Protein AF-A0A7S2N7Y8-F1 (afdb_monomer_lite)

Foldseek 3Di:
DDDDDDDDDDDDDDDDDDDDDDDDDDDDDDDDDDDDDDDDDPPPVDCVVPDPPPPDDPPPDDVPDDPDQVCVVQQVVLCVVLVVLVVVLVVLVVVCVPDPPNDDDSVVSVVVSVVSSCVSCVVCVVVVDD

InterPro domains:
  IPR003422 Cytochrome b-c1 complex, subunit 6 [PTHR15336] (65-130)
  IPR023184 Ubiquinol-cytochrome C reductase hinge domain [PF02320] (69-130)
  IPR036811 Ubiquinol-cytochrome C reductase hinge domain superfamily [G3DSA:1.10.287.20] (62-130)
  IPR036811 Ubiquinol-cytochrome C reductase hinge domain superfamily [SSF81531] (64-130)

Sequence (130 aa):
QASAAASRSARARPPPAPAPQRLHPIAAAQGRGAAARAAGMSFSYSPTFFQHFPKYHAPHLKPGEEHKDPLDEIKPRCLVHCHSWLGEYNECVTRIRMRTDGKGDCKGQFEELTQCQDHCIAHELFGHMK

Secondary structure (DSSP, 8-state):
-----------PPPPPPPPPPPPPPPPPPP----------------GGGS--------TT--TT-----THHHHHHHHHHHTHHHHHHHHHHHHHHHH-TT-----HHHHHHHHHHHHHHHHHHHHHH--

Radius of gyration: 29.14 Å; chains: 1; bounding box: 54×91×58 Å

Structure (mmCIF, N/CA/C/O backbone):
data_AF-A0A7S2N7Y8-F1
#
_entry.id   AF-A0A7S2N7Y8-F1
#
loop_
_atom_site.group_PDB
_atom_site.id
_atom_site.type_symbol
_atom_site.label_atom_id
_atom_site.label_alt_id
_atom_site.label_comp_id
_atom_site.label_asym_id
_atom_site.label_entity_id
_atom_site.label_seq_id
_atom_site.pdbx_PDB_ins_code
_atom_site.Cartn_x
_atom_site.Cartn_y
_atom_site.Cartn_z
_atom_site.occupancy
_atom_site.B_iso_or_equiv
_atom_site.auth_seq_id
_atom_site.auth_comp_id
_atom_site.auth_asym_id
_atom_site.auth_atom_id
_atom_site.pdbx_PDB_model_num
ATOM 1 N N . GLN A 1 1 ? -4.508 -51.784 18.635 1.00 41.12 1 GLN A N 1
ATOM 2 C CA . GLN A 1 1 ? -5.818 -51.468 18.033 1.00 41.12 1 GLN A CA 1
ATOM 3 C C . GLN A 1 1 ? -5.716 -50.049 17.499 1.00 41.12 1 GLN A C 1
ATOM 5 O O . GLN A 1 1 ? -5.490 -49.142 18.287 1.00 41.12 1 GLN A O 1
ATOM 10 N N . ALA A 1 2 ? -5.693 -49.897 16.175 1.00 42.94 2 ALA A N 1
ATOM 11 C CA . ALA A 1 2 ? -5.427 -48.638 15.485 1.00 42.94 2 ALA A CA 1
ATOM 12 C C . ALA A 1 2 ? -6.753 -47.986 15.072 1.00 42.94 2 ALA A C 1
ATOM 14 O O . ALA A 1 2 ? -7.540 -48.602 14.356 1.00 42.94 2 ALA A O 1
ATOM 15 N N . SER A 1 3 ? -7.001 -46.759 15.523 1.00 48.03 3 SER A N 1
ATOM 16 C CA . SER A 1 3 ? -8.181 -45.971 15.157 1.00 48.03 3 SER A CA 1
ATOM 17 C C . SER A 1 3 ? -7.817 -45.027 14.012 1.00 48.03 3 SER A C 1
ATOM 19 O O . SER A 1 3 ? -7.155 -44.011 14.207 1.00 48.03 3 SER A O 1
ATOM 21 N N . ALA A 1 4 ? -8.245 -45.381 12.801 1.00 47.03 4 ALA A N 1
ATOM 22 C CA . ALA A 1 4 ? -8.183 -44.522 11.627 1.00 47.03 4 ALA A CA 1
ATOM 23 C C . ALA A 1 4 ? -9.330 -43.497 11.675 1.00 47.03 4 ALA A C 1
ATOM 25 O O . ALA A 1 4 ? -10.498 -43.857 11.531 1.00 47.03 4 ALA A O 1
ATOM 26 N N . ALA A 1 5 ? -9.006 -42.218 11.871 1.00 48.94 5 ALA A N 1
ATOM 27 C CA . ALA A 1 5 ? -9.954 -41.120 11.714 1.00 48.94 5 ALA A CA 1
ATOM 28 C C . ALA A 1 5 ? -9.873 -40.584 10.276 1.00 48.94 5 ALA A C 1
ATOM 30 O O . ALA A 1 5 ? -8.896 -39.955 9.875 1.00 48.94 5 ALA A O 1
ATOM 31 N N . ALA A 1 6 ? -10.904 -40.876 9.484 1.00 48.66 6 ALA A N 1
ATOM 32 C CA . ALA A 1 6 ? -11.062 -40.396 8.119 1.00 48.66 6 ALA A CA 1
ATOM 33 C C . ALA A 1 6 ? -11.523 -38.926 8.107 1.00 48.66 6 ALA A C 1
ATOM 35 O O . ALA A 1 6 ? -12.688 -38.625 8.374 1.00 48.66 6 ALA A O 1
ATOM 36 N N . SER A 1 7 ? -10.619 -38.008 7.760 1.00 49.25 7 SER A N 1
ATOM 37 C CA . SER A 1 7 ? -10.935 -36.595 7.518 1.00 49.25 7 SER A CA 1
ATOM 38 C C . SER A 1 7 ? -11.721 -36.432 6.214 1.00 49.25 7 SER A C 1
ATOM 40 O O . SER A 1 7 ? -11.172 -36.536 5.117 1.00 49.25 7 SER A O 1
ATOM 42 N N . ARG A 1 8 ? -13.028 -36.165 6.321 1.00 55.00 8 ARG A N 1
ATOM 43 C CA . ARG A 1 8 ? -13.876 -35.783 5.183 1.00 55.00 8 ARG A CA 1
ATOM 44 C C . ARG A 1 8 ? -13.592 -34.331 4.801 1.00 55.00 8 ARG A C 1
ATOM 46 O O . ARG A 1 8 ? -13.923 -33.405 5.532 1.00 55.00 8 ARG A O 1
ATOM 53 N N . SER A 1 9 ? -12.976 -34.157 3.637 1.00 44.81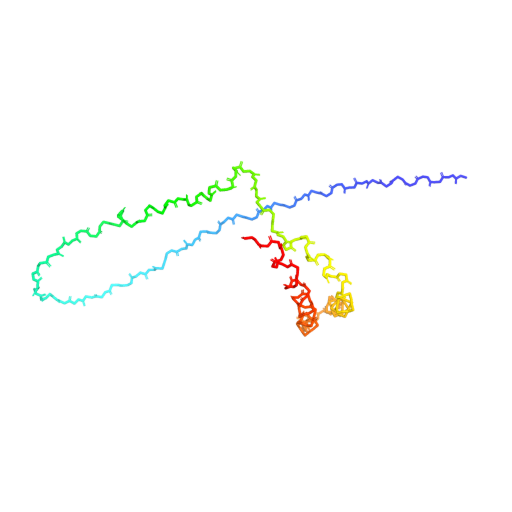 9 SER A N 1
ATOM 54 C CA . SER A 1 9 ? -12.711 -32.867 3.004 1.00 44.81 9 SER A CA 1
ATOM 55 C C . SER A 1 9 ? -14.024 -32.257 2.488 1.00 44.81 9 SER A C 1
ATOM 57 O O . SER A 1 9 ? -14.565 -32.684 1.467 1.00 44.81 9 SER A O 1
ATOM 59 N N . ALA A 1 10 ? -14.573 -31.285 3.217 1.00 49.59 10 ALA A N 1
ATOM 60 C CA . ALA A 1 10 ? -15.707 -30.486 2.766 1.00 49.59 10 ALA A CA 1
ATOM 61 C C . ALA A 1 10 ? -15.201 -29.393 1.809 1.00 49.59 10 ALA A C 1
ATOM 63 O O . ALA A 1 10 ? -14.585 -28.417 2.232 1.00 49.59 10 ALA A O 1
ATOM 64 N N . ARG A 1 11 ? -15.444 -29.557 0.502 1.00 51.12 11 ARG A N 1
ATOM 65 C CA . ARG A 1 11 ? -15.212 -28.503 -0.497 1.00 51.12 11 ARG A CA 1
ATOM 66 C C . ARG A 1 11 ? -16.234 -27.383 -0.292 1.00 51.12 11 ARG A C 1
ATOM 68 O O . ARG A 1 11 ? -17.411 -27.555 -0.602 1.00 51.12 11 ARG A O 1
ATOM 75 N N . ALA A 1 12 ? -15.780 -26.243 0.219 1.00 47.97 12 ALA A N 1
ATOM 76 C CA . ALA A 1 12 ? -16.561 -25.013 0.249 1.00 47.97 12 ALA A CA 1
ATOM 77 C C . ALA A 1 12 ? -16.811 -24.512 -1.189 1.00 47.97 12 ALA A C 1
ATOM 79 O O . ALA A 1 12 ? -15.895 -24.470 -2.010 1.00 47.97 12 ALA A O 1
ATOM 80 N N . ARG A 1 13 ? -18.065 -24.162 -1.503 1.00 53.25 13 ARG A N 1
ATOM 81 C CA . ARG A 1 13 ? -18.447 -23.493 -2.759 1.00 53.25 13 ARG A CA 1
ATOM 82 C C . ARG A 1 13 ? -18.029 -22.012 -2.719 1.00 53.25 13 ARG A C 1
ATOM 84 O O . ARG A 1 13 ? -18.142 -21.408 -1.653 1.00 53.25 13 ARG A O 1
ATOM 91 N N . PRO A 1 14 ? -17.613 -21.408 -3.846 1.00 56.59 14 PRO A N 1
ATOM 92 C CA . PRO A 1 14 ? -17.351 -19.971 -3.913 1.00 56.59 14 PRO A CA 1
ATOM 93 C C . PRO A 1 14 ? -18.657 -19.143 -3.887 1.00 56.59 14 PRO A C 1
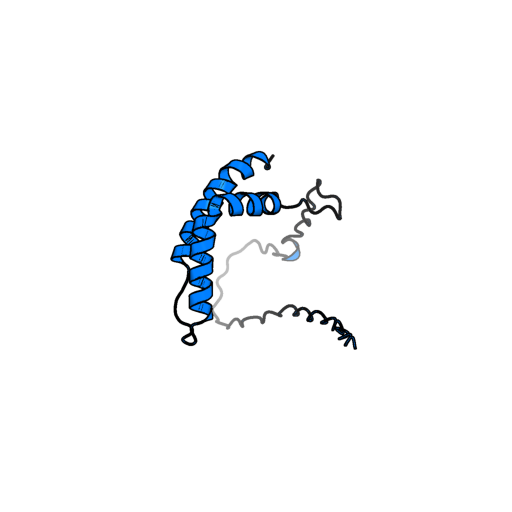ATOM 95 O O . PRO A 1 14 ? -19.687 -19.623 -4.374 1.00 56.59 14 PRO A O 1
ATOM 98 N N . PRO A 1 15 ? -18.634 -17.912 -3.334 1.00 59.22 15 PRO A N 1
ATOM 99 C CA . PRO A 1 15 ? -19.791 -17.016 -3.300 1.00 59.22 15 PRO A CA 1
ATOM 100 C C . PRO A 1 15 ? -20.077 -16.360 -4.671 1.00 59.22 15 PRO A C 1
ATOM 102 O O . PRO A 1 15 ? -19.155 -16.193 -5.472 1.00 59.22 15 PRO A O 1
ATOM 105 N N . PRO A 1 16 ? -21.338 -15.970 -4.954 1.00 54.25 16 PRO A N 1
ATOM 106 C CA . PRO A 1 16 ? -21.712 -15.298 -6.198 1.00 54.25 16 PRO A CA 1
ATOM 107 C C . PRO A 1 16 ? -21.313 -13.810 -6.217 1.00 54.25 16 PRO A C 1
ATOM 109 O O . PRO A 1 16 ? -21.327 -13.132 -5.190 1.00 54.25 16 PRO A O 1
ATOM 112 N N . ALA A 1 17 ? -20.988 -13.306 -7.410 1.00 55.59 17 ALA A N 1
ATOM 113 C CA . ALA A 1 17 ? -20.599 -11.917 -7.664 1.00 55.59 17 ALA A CA 1
ATOM 114 C C . ALA A 1 17 ? -21.792 -10.931 -7.587 1.00 55.59 17 ALA A C 1
ATOM 116 O O . ALA A 1 17 ? -22.899 -11.292 -7.998 1.00 55.59 17 ALA A O 1
ATOM 117 N N . PRO A 1 18 ? -21.591 -9.680 -7.119 1.00 53.25 18 PRO A N 1
ATOM 118 C CA . PRO A 1 18 ? -22.635 -8.654 -7.114 1.00 53.25 18 PRO A CA 1
ATOM 119 C C . PRO A 1 18 ? -22.799 -7.935 -8.469 1.00 53.25 18 PRO A C 1
ATOM 121 O O . PRO A 1 18 ? -21.835 -7.662 -9.182 1.00 53.25 18 PRO A O 1
ATOM 124 N N . ALA A 1 19 ? -24.057 -7.623 -8.795 1.00 55.44 19 ALA A N 1
ATOM 125 C CA . ALA A 1 19 ? -24.532 -6.989 -10.028 1.00 55.44 19 ALA A CA 1
ATOM 126 C C . ALA A 1 19 ? -24.263 -5.462 -10.101 1.00 55.44 19 ALA A C 1
ATOM 128 O O . ALA A 1 19 ? -24.116 -4.818 -9.059 1.00 55.44 19 ALA A O 1
ATOM 129 N N . PRO A 1 20 ? -24.253 -4.848 -11.305 1.00 46.16 20 PRO A N 1
ATOM 130 C CA . PRO A 1 20 ? -23.999 -3.415 -11.472 1.00 46.16 20 PRO A CA 1
ATOM 131 C C . PRO A 1 20 ? -25.216 -2.540 -11.115 1.00 46.16 20 PRO A C 1
ATOM 133 O O . PRO A 1 20 ? -26.350 -2.824 -11.504 1.00 46.16 20 PRO A O 1
ATOM 136 N N . GLN A 1 21 ? -24.964 -1.444 -10.394 1.00 45.75 21 GLN A N 1
ATOM 137 C CA . GLN A 1 21 ? -25.975 -0.484 -9.940 1.00 45.75 21 GLN A CA 1
ATOM 138 C C . GLN A 1 21 ? -26.384 0.490 -11.060 1.00 45.75 21 GLN A C 1
ATOM 140 O O . GLN A 1 21 ? -25.540 1.099 -11.717 1.00 45.75 21 GLN A O 1
ATOM 145 N N . ARG A 1 22 ? -27.699 0.658 -11.258 1.00 48.56 22 ARG A N 1
ATOM 146 C CA . ARG A 1 22 ? -28.306 1.699 -12.105 1.00 48.56 22 ARG A CA 1
ATOM 147 C C . ARG A 1 22 ? -28.290 3.046 -11.370 1.00 48.56 22 ARG A C 1
ATOM 149 O O . ARG A 1 22 ? -28.829 3.134 -10.272 1.00 48.56 22 ARG A O 1
ATOM 156 N N . LEU A 1 23 ? -27.753 4.098 -11.993 1.00 47.97 23 LEU A N 1
ATOM 157 C CA . LEU A 1 23 ? -27.909 5.478 -11.515 1.00 47.97 23 LEU A CA 1
ATOM 158 C C . LEU A 1 23 ? -29.263 6.068 -11.951 1.00 47.97 23 LEU A C 1
ATOM 160 O O . LEU A 1 23 ? -29.678 5.921 -13.101 1.00 47.97 23 LEU A O 1
ATOM 164 N N . HIS A 1 24 ? -29.925 6.759 -11.022 1.00 47.56 24 HIS A N 1
ATOM 165 C CA . HIS A 1 24 ? -31.157 7.525 -11.233 1.00 47.56 24 HIS A CA 1
ATOM 166 C C . HIS A 1 24 ? -30.864 8.929 -11.803 1.00 47.56 24 HIS A C 1
ATOM 168 O O . HIS A 1 24 ? -29.856 9.527 -11.424 1.00 47.56 24 HIS A O 1
ATOM 174 N N . PRO A 1 25 ? -31.740 9.506 -12.650 1.00 46.84 25 PRO A N 1
ATOM 175 C CA . PRO A 1 25 ? -31.605 10.889 -13.105 1.00 46.84 25 PRO A CA 1
ATOM 176 C C . PRO A 1 25 ? -32.177 11.891 -12.087 1.00 46.84 25 PRO A C 1
ATOM 178 O O . PRO A 1 25 ? -33.242 11.676 -11.507 1.00 46.84 25 PRO A O 1
ATOM 181 N N . ILE A 1 26 ? -31.467 13.007 -11.900 1.00 52.94 26 ILE A N 1
ATOM 182 C CA . ILE A 1 26 ? -31.870 14.143 -11.060 1.00 52.94 26 ILE A CA 1
ATOM 183 C C . ILE A 1 26 ? -32.738 15.095 -11.899 1.00 52.94 26 ILE A C 1
ATOM 185 O O . ILE A 1 26 ? -32.383 15.451 -13.022 1.00 52.94 26 ILE A O 1
ATOM 189 N N . ALA A 1 27 ? -33.888 15.478 -11.346 1.00 43.50 27 ALA A N 1
ATOM 190 C CA . ALA A 1 27 ? -34.884 16.362 -11.943 1.00 43.50 27 ALA A CA 1
ATOM 191 C C . ALA A 1 27 ? -34.374 17.807 -12.119 1.00 43.50 27 ALA A C 1
ATOM 193 O O . ALA A 1 27 ? -33.804 18.382 -11.193 1.00 43.50 27 ALA A O 1
ATOM 194 N N . ALA A 1 28 ? -34.645 18.419 -13.278 1.00 42.72 28 ALA A N 1
ATOM 195 C CA . ALA A 1 28 ? -34.408 19.840 -13.533 1.00 42.72 28 ALA A CA 1
ATOM 196 C C . ALA A 1 28 ? -35.729 20.625 -13.461 1.00 42.72 28 ALA A C 1
ATOM 198 O O . ALA A 1 28 ? -36.683 20.336 -14.185 1.00 42.72 28 ALA A O 1
ATOM 199 N N . ALA A 1 29 ? -35.774 21.610 -12.562 1.00 43.41 29 ALA A N 1
ATOM 200 C CA . ALA A 1 29 ? -36.889 22.528 -12.361 1.00 43.41 29 ALA A CA 1
ATOM 201 C C . ALA A 1 29 ? -36.931 23.638 -13.431 1.00 43.41 29 ALA A C 1
ATOM 203 O O . ALA A 1 29 ? -35.904 24.081 -13.941 1.00 43.41 29 ALA A O 1
ATOM 204 N N . GLN A 1 30 ? -38.146 24.087 -13.751 1.00 45.56 30 GLN A N 1
ATOM 205 C CA . GLN A 1 30 ? -38.467 25.129 -14.730 1.00 45.56 30 GLN A CA 1
ATOM 206 C C . GLN A 1 30 ? -38.370 26.543 -14.128 1.00 45.56 30 GLN A C 1
ATOM 208 O O . GLN A 1 30 ? -38.760 26.755 -12.983 1.00 45.56 30 GLN A O 1
ATOM 213 N N . GLY A 1 31 ? -37.977 27.531 -14.940 1.00 36.25 31 GLY A N 1
ATOM 214 C CA . GLY A 1 31 ? -38.092 28.961 -14.627 1.00 36.25 31 GLY A CA 1
ATOM 215 C C . GLY A 1 31 ? -38.120 29.824 -15.897 1.00 36.25 31 GLY A C 1
ATOM 216 O O . GLY A 1 31 ? -37.262 29.685 -16.758 1.00 36.25 31 GLY A O 1
ATOM 217 N N . ARG A 1 32 ? -39.152 30.669 -16.026 1.00 47.84 32 ARG A N 1
ATOM 218 C CA . ARG A 1 32 ? -39.545 31.489 -17.195 1.00 47.84 32 ARG A CA 1
ATOM 219 C C . ARG A 1 32 ? -38.751 32.807 -17.311 1.00 47.84 32 ARG A C 1
ATOM 221 O O . ARG A 1 32 ? -38.419 33.391 -16.288 1.00 47.84 32 ARG A O 1
ATOM 228 N N . GLY A 1 33 ? -38.600 33.359 -18.524 1.00 36.56 33 GLY A N 1
ATOM 229 C CA . GLY A 1 33 ? -38.174 34.756 -18.748 1.00 36.56 33 GLY A CA 1
ATOM 230 C C . GLY A 1 33 ? -38.069 35.146 -20.233 1.00 36.56 33 GLY A C 1
ATOM 231 O O . GLY A 1 33 ? -37.691 34.321 -21.048 1.00 36.56 33 GLY A O 1
ATOM 232 N N . ALA A 1 34 ? -38.470 36.372 -20.579 1.00 41.97 34 ALA A N 1
ATOM 233 C CA . ALA A 1 34 ? -38.909 36.840 -21.901 1.00 41.97 34 ALA A CA 1
ATOM 234 C C . ALA A 1 34 ? -37.818 37.114 -22.969 1.00 41.97 34 ALA A C 1
ATOM 236 O O . ALA A 1 34 ? -36.639 37.277 -22.676 1.00 41.97 34 ALA A O 1
ATOM 237 N N . ALA A 1 35 ? -38.272 37.194 -24.226 1.00 50.34 35 ALA A N 1
ATOM 238 C CA . ALA A 1 35 ? -37.497 37.325 -25.459 1.00 50.34 35 ALA A CA 1
ATOM 239 C C . ALA A 1 35 ? -36.890 38.721 -25.721 1.00 50.34 35 ALA A C 1
ATOM 241 O O . ALA A 1 35 ? -37.569 39.735 -25.577 1.00 50.34 35 ALA A O 1
ATOM 242 N N . ALA A 1 36 ? -35.672 38.746 -26.275 1.00 45.84 36 ALA A N 1
ATOM 243 C CA . ALA A 1 36 ? -35.160 39.834 -27.110 1.00 45.84 36 ALA A CA 1
ATOM 244 C C . ALA A 1 36 ? -34.280 39.255 -28.235 1.00 45.84 36 ALA A C 1
ATOM 246 O O . ALA A 1 36 ? -33.456 38.372 -28.017 1.00 45.84 36 ALA A O 1
ATOM 247 N N . ARG A 1 37 ? -34.534 39.719 -29.462 1.00 52.81 37 ARG A N 1
ATOM 248 C CA . ARG A 1 37 ? -33.974 39.235 -30.733 1.00 52.81 37 ARG A CA 1
ATOM 249 C C . ARG A 1 37 ? -32.464 39.489 -30.849 1.00 52.81 37 ARG A C 1
ATOM 251 O O . ARG A 1 37 ? -32.037 40.628 -30.701 1.00 52.81 37 ARG A O 1
ATOM 258 N N . ALA A 1 38 ? -31.710 38.483 -31.289 1.00 49.53 38 ALA A N 1
ATOM 259 C CA . ALA A 1 38 ? -30.447 38.657 -32.007 1.00 49.53 38 ALA A CA 1
ATOM 260 C C . ALA A 1 38 ? -30.331 37.567 -33.082 1.00 49.53 38 ALA A C 1
ATOM 262 O O . ALA A 1 38 ? -30.650 36.403 -32.852 1.00 49.53 38 ALA A O 1
ATOM 263 N N . ALA A 1 39 ? -29.983 37.997 -34.288 1.00 53.06 39 ALA A N 1
ATOM 264 C CA . ALA A 1 39 ? -29.924 37.193 -35.495 1.00 53.06 39 ALA A CA 1
ATOM 265 C C . ALA A 1 39 ? -28.725 36.228 -35.511 1.00 53.06 39 ALA A C 1
ATOM 267 O O . ALA A 1 39 ? -27.675 36.539 -34.961 1.00 53.06 39 ALA A O 1
ATOM 268 N N . GLY A 1 40 ? -28.867 35.137 -36.272 1.00 53.78 40 GLY A N 1
ATOM 269 C CA . GLY A 1 40 ? -27.741 34.439 -36.899 1.00 53.78 40 GLY A CA 1
ATOM 270 C C . GLY A 1 40 ? -27.160 33.261 -36.118 1.00 53.78 40 GLY A C 1
ATOM 271 O O . GLY A 1 40 ? -26.738 33.401 -34.980 1.00 53.78 40 GLY A O 1
ATOM 272 N N . MET A 1 41 ? -27.056 32.127 -36.818 1.00 52.41 41 MET A N 1
ATOM 273 C CA . MET A 1 41 ? -26.382 30.877 -36.436 1.00 52.41 41 MET A CA 1
ATOM 274 C C . MET A 1 41 ? -27.152 29.950 -35.481 1.00 52.41 41 MET A C 1
ATOM 276 O O . MET A 1 41 ? -26.675 29.590 -34.408 1.00 52.41 41 MET A O 1
ATOM 280 N N . SER A 1 42 ? -28.299 29.426 -35.930 1.00 58.88 42 SER A N 1
ATOM 281 C CA . SER A 1 42 ? -28.770 28.119 -35.453 1.00 58.88 42 SER A CA 1
ATOM 282 C C . SER A 1 42 ? -27.865 27.025 -36.035 1.00 58.88 42 SER A C 1
ATOM 284 O O . SER A 1 42 ? -28.221 26.358 -37.006 1.00 58.88 42 SER A O 1
ATOM 286 N N . PHE A 1 43 ? -26.659 26.863 -35.492 1.00 59.72 43 PHE A N 1
ATOM 287 C CA . PHE A 1 43 ? -25.901 25.647 -35.754 1.00 59.72 43 PHE A CA 1
ATOM 288 C C . PHE A 1 43 ? -26.594 24.539 -34.965 1.00 59.72 43 PHE A C 1
ATOM 290 O O . PHE A 1 43 ? -26.574 24.547 -33.735 1.00 59.72 43 PHE A O 1
ATOM 297 N N . SER A 1 44 ? -27.295 23.643 -35.662 1.00 62.91 44 SER A N 1
ATOM 298 C CA . SER A 1 44 ? -27.902 22.455 -35.070 1.00 62.91 44 SER A CA 1
ATOM 299 C C . SER A 1 44 ? -26.814 21.667 -34.347 1.00 62.91 44 SER A C 1
ATOM 301 O O . SER A 1 44 ? -26.051 20.931 -34.968 1.00 62.91 44 SER A O 1
ATOM 303 N N . TYR A 1 45 ? -26.713 21.840 -33.032 1.00 63.84 45 TYR A N 1
ATOM 304 C CA . TYR A 1 45 ? -25.863 21.019 -32.187 1.00 63.84 45 TYR A CA 1
ATOM 305 C C . TYR A 1 45 ? -26.489 19.623 -32.141 1.00 63.84 45 TYR A C 1
ATOM 307 O O . TYR A 1 45 ? -27.313 19.312 -31.285 1.00 63.84 45 TYR A O 1
ATOM 315 N N . SER A 1 46 ? -26.170 18.805 -33.142 1.00 64.31 46 SER A N 1
ATOM 316 C CA . SER A 1 46 ? -26.505 17.389 -33.136 1.00 64.31 46 SER A CA 1
ATOM 317 C C . SER A 1 46 ? -25.559 16.704 -32.146 1.00 64.31 46 SER A C 1
ATOM 319 O O . SER A 1 46 ? -24.348 16.686 -32.389 1.00 64.31 46 SER A O 1
ATOM 321 N N . PRO A 1 47 ? -26.053 16.116 -31.042 1.00 61.28 47 PRO A N 1
ATOM 322 C CA . PRO A 1 47 ? -25.201 15.473 -30.042 1.00 61.28 47 PRO A CA 1
ATOM 323 C C . PRO A 1 47 ? -24.552 14.191 -30.582 1.00 61.28 47 PRO A C 1
ATOM 325 O O . PRO A 1 47 ? -23.649 13.651 -29.964 1.00 61.28 47 PRO A O 1
ATOM 328 N N . THR A 1 48 ? -24.956 13.719 -31.763 1.00 57.94 48 THR A N 1
ATOM 329 C CA . THR A 1 48 ? -24.310 12.606 -32.475 1.00 57.94 48 THR A CA 1
ATOM 330 C C . THR A 1 48 ? -23.000 12.988 -33.162 1.00 57.94 48 THR A C 1
ATOM 332 O O . THR A 1 48 ? -22.253 12.103 -33.564 1.00 57.94 48 THR A O 1
ATOM 335 N N . PHE A 1 49 ? -22.686 14.284 -33.276 1.00 56.03 49 PHE A N 1
ATOM 336 C CA . PHE A 1 49 ? -21.334 14.729 -33.625 1.00 56.03 49 PHE A CA 1
ATOM 337 C C . PHE A 1 49 ? -20.377 14.625 -32.425 1.00 56.03 49 PHE A C 1
ATOM 339 O O . PHE A 1 49 ? -19.157 14.617 -32.590 1.00 56.03 49 PHE A O 1
ATOM 346 N N . PHE A 1 50 ? -20.916 14.497 -31.206 1.00 56.22 50 PHE A N 1
ATOM 347 C CA . PHE A 1 50 ? -20.118 14.243 -30.020 1.00 56.22 50 PHE A CA 1
ATOM 348 C C . PHE A 1 50 ? -19.789 12.757 -29.956 1.00 56.22 50 PHE A C 1
ATOM 350 O O . PHE A 1 50 ? -20.574 11.922 -29.523 1.00 56.22 50 PHE A O 1
ATOM 357 N N . GLN A 1 51 ? -18.546 12.486 -30.343 1.00 66.12 51 GLN A N 1
ATOM 358 C CA . GLN A 1 51 ? -17.727 11.466 -29.711 1.00 66.12 51 GLN A CA 1
ATOM 359 C C . GLN A 1 51 ? -18.120 10.024 -30.040 1.00 66.12 51 GLN A C 1
ATOM 361 O O . GLN A 1 51 ? -18.369 9.207 -29.154 1.00 66.12 51 GLN A O 1
ATOM 366 N N . HIS A 1 52 ? -17.996 9.637 -31.310 1.00 62.84 52 HIS A N 1
ATOM 367 C CA . HIS A 1 52 ? -17.514 8.279 -31.540 1.00 62.84 52 HIS A CA 1
ATOM 368 C C . HIS A 1 52 ? -16.047 8.251 -31.091 1.00 62.84 52 HIS A C 1
ATOM 370 O O . HIS A 1 52 ? -15.149 8.440 -31.904 1.00 62.84 52 HIS A O 1
ATOM 376 N N . PHE A 1 53 ? -15.791 8.092 -29.786 1.00 62.38 53 PHE A N 1
ATOM 377 C CA . PHE A 1 53 ? -14.445 7.795 -29.307 1.00 62.38 53 PHE A CA 1
ATOM 378 C C . PHE A 1 53 ? -14.066 6.460 -29.943 1.00 62.38 53 PHE A C 1
ATOM 380 O O . PHE A 1 53 ? -14.729 5.453 -29.662 1.00 62.38 53 PHE A O 1
ATOM 387 N N . PRO A 1 54 ? -13.074 6.414 -30.849 1.00 70.12 54 PRO A N 1
ATOM 388 C CA . PRO A 1 54 ? -12.554 5.142 -31.301 1.00 70.12 54 PRO A CA 1
ATOM 389 C C . PRO A 1 54 ? -12.145 4.396 -30.039 1.00 70.12 54 PRO A C 1
ATOM 391 O O . PRO A 1 54 ? -11.425 4.939 -29.199 1.00 70.12 54 PRO A O 1
ATOM 394 N N . LYS A 1 55 ? -12.672 3.187 -29.859 1.00 64.50 55 LYS A N 1
ATOM 395 C CA . LYS A 1 55 ? -12.270 2.329 -28.753 1.00 64.50 55 LYS A CA 1
ATOM 396 C C . LYS A 1 55 ? -10.763 2.140 -28.923 1.00 64.50 55 LYS A C 1
ATOM 398 O O . LYS A 1 55 ? -10.343 1.545 -29.911 1.00 64.50 55 LYS A O 1
ATOM 403 N N . TYR A 1 56 ? -9.963 2.778 -28.067 1.00 64.00 56 TYR A N 1
ATOM 404 C CA . TYR A 1 56 ? -8.511 2.757 -28.189 1.00 64.00 56 TYR A CA 1
ATOM 405 C C . TYR A 1 56 ? -8.057 1.312 -28.000 1.00 64.00 56 TYR A C 1
ATOM 407 O O . TYR A 1 56 ? -8.035 0.786 -26.890 1.00 64.00 56 TYR A O 1
ATOM 415 N N . HIS A 1 57 ? -7.766 0.649 -29.112 1.00 59.09 57 HIS A N 1
ATOM 416 C CA . HIS A 1 57 ? -7.104 -0.638 -29.125 1.00 59.09 57 HIS A CA 1
ATOM 417 C C . HIS A 1 57 ? -5.617 -0.333 -29.214 1.00 59.09 57 HIS A C 1
ATOM 419 O O . HIS A 1 57 ? -5.127 0.016 -30.286 1.00 59.09 57 HIS A O 1
ATOM 425 N N . ALA A 1 58 ? -4.921 -0.392 -28.075 1.00 63.03 58 ALA A N 1
ATOM 426 C CA . ALA A 1 58 ? -3.469 -0.286 -28.039 1.00 63.03 58 ALA A CA 1
ATOM 427 C C . ALA A 1 58 ? -2.894 -1.307 -29.045 1.00 63.03 58 ALA A C 1
ATOM 429 O O . ALA A 1 58 ? -3.088 -2.507 -28.834 1.00 63.03 58 ALA A O 1
ATOM 430 N N . PRO A 1 59 ? -2.211 -0.885 -30.129 1.00 62.00 59 PRO A N 1
ATOM 431 C CA . PRO A 1 59 ? -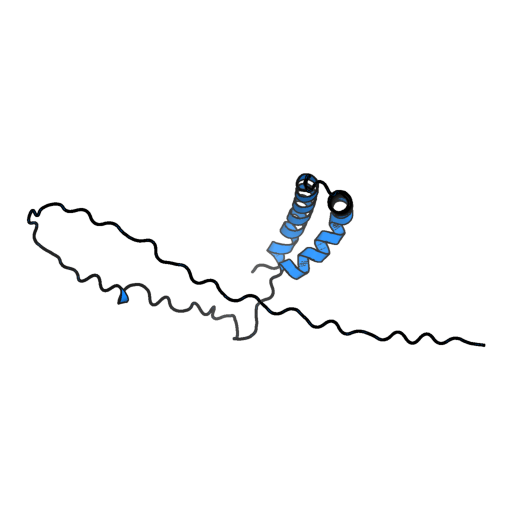1.791 -1.781 -31.218 1.00 62.00 59 PRO A CA 1
ATOM 432 C C . PRO A 1 59 ? -0.824 -2.901 -30.801 1.00 62.00 59 PRO A C 1
ATOM 434 O O . PRO A 1 59 ? -0.495 -3.767 -31.609 1.00 62.00 59 PRO A O 1
ATOM 437 N N . HIS A 1 60 ? -0.359 -2.884 -29.551 1.00 57.88 60 HIS A N 1
ATOM 438 C CA . HIS A 1 60 ? 0.612 -3.823 -28.999 1.00 57.88 60 HIS A CA 1
ATOM 439 C C . HIS A 1 60 ? 0.001 -4.909 -28.104 1.00 57.88 60 HIS A C 1
ATOM 441 O O . HIS A 1 60 ? 0.702 -5.862 -27.777 1.00 57.88 60 HIS A O 1
ATOM 447 N N . LEU A 1 61 ? -1.282 -4.816 -27.735 1.00 57.78 61 LEU A N 1
ATOM 448 C CA . LEU A 1 61 ? -1.958 -5.889 -27.005 1.00 57.78 61 LEU A CA 1
ATOM 449 C C . LEU A 1 61 ? -2.675 -6.797 -28.002 1.00 57.78 61 LEU A C 1
ATOM 451 O O . LEU A 1 61 ? -3.725 -6.449 -28.549 1.00 57.78 61 LEU A O 1
ATOM 455 N N . LYS A 1 62 ? -2.120 -7.990 -28.229 1.00 65.00 62 LYS A N 1
ATOM 456 C CA . LYS A 1 62 ? -2.882 -9.069 -28.862 1.00 65.00 62 LYS A CA 1
ATOM 457 C C . LYS A 1 62 ? -4.124 -9.333 -27.999 1.00 65.00 62 LYS A C 1
ATOM 459 O O . LYS A 1 62 ? -4.008 -9.337 -26.772 1.00 65.00 62 LYS A O 1
ATOM 464 N N . PRO A 1 63 ? -5.308 -9.552 -28.592 1.00 51.72 63 PRO A N 1
ATOM 465 C CA . PRO A 1 63 ? -6.519 -9.827 -27.827 1.00 51.72 63 PRO A CA 1
ATOM 466 C C . PRO A 1 63 ? -6.330 -11.120 -27.017 1.00 51.72 63 PRO A C 1
ATOM 468 O O . PRO A 1 63 ? -6.366 -12.212 -27.577 1.00 51.72 63 PRO A O 1
ATOM 471 N N . GLY A 1 64 ? -6.076 -10.981 -25.711 1.00 57.03 64 GLY A N 1
ATOM 472 C CA . GLY A 1 64 ? -5.818 -12.087 -24.778 1.00 57.03 64 GLY A CA 1
ATOM 473 C C . GLY A 1 64 ? -4.461 -12.051 -24.061 1.00 57.03 64 GLY A C 1
ATOM 474 O O . GLY A 1 64 ? -4.257 -12.844 -23.149 1.00 57.03 64 GLY A O 1
ATOM 475 N N . GLU A 1 65 ? -3.554 -11.143 -24.429 1.00 59.44 65 GLU A N 1
ATOM 476 C CA . GLU A 1 65 ? -2.265 -10.952 -23.752 1.00 59.44 65 GLU A CA 1
ATOM 477 C C . GLU A 1 65 ? -2.337 -9.663 -22.918 1.00 59.44 65 GLU A C 1
ATOM 479 O O . GLU A 1 65 ? -1.931 -8.591 -23.363 1.00 59.44 65 GLU A O 1
ATOM 484 N N . GLU A 1 66 ? -2.941 -9.741 -21.726 1.00 64.56 66 GLU A N 1
ATOM 485 C CA . GLU A 1 66 ? -2.815 -8.676 -20.723 1.00 64.56 66 GLU A CA 1
ATOM 486 C C . GLU A 1 66 ? -1.336 -8.562 -20.346 1.00 64.56 66 GLU A C 1
ATOM 488 O O . GLU A 1 66 ? -0.738 -9.506 -19.821 1.00 64.56 66 GLU A O 1
ATOM 493 N N . HIS A 1 67 ? -0.730 -7.414 -20.649 1.00 67.38 67 HIS A N 1
ATOM 494 C CA . HIS A 1 67 ? 0.606 -7.101 -20.167 1.00 67.38 67 HIS A CA 1
ATOM 495 C C . HIS A 1 67 ? 0.541 -7.046 -18.639 1.00 67.38 67 HIS A C 1
ATOM 497 O O . HIS A 1 67 ? -0.123 -6.173 -18.085 1.00 67.38 67 HIS A O 1
ATOM 503 N N . LYS A 1 68 ? 1.156 -8.023 -17.968 1.00 73.75 68 LYS A N 1
ATOM 504 C CA . LYS A 1 68 ? 1.166 -8.092 -16.505 1.00 73.75 68 LYS A CA 1
ATOM 505 C C . LYS A 1 68 ? 1.872 -6.866 -15.945 1.00 73.75 68 LYS A C 1
ATOM 507 O O . LYS A 1 68 ? 2.962 -6.530 -16.406 1.00 73.75 68 LYS A O 1
ATOM 512 N N . ASP A 1 69 ? 1.274 -6.245 -14.934 1.00 81.50 69 ASP A N 1
ATOM 513 C CA . ASP A 1 69 ? 1.903 -5.128 -14.246 1.00 81.50 69 ASP A CA 1
ATOM 514 C C . ASP A 1 69 ? 3.210 -5.600 -13.585 1.00 81.50 69 ASP A C 1
ATOM 516 O O . ASP A 1 69 ? 3.183 -6.506 -12.743 1.00 81.50 69 ASP A O 1
ATOM 520 N N . PRO A 1 70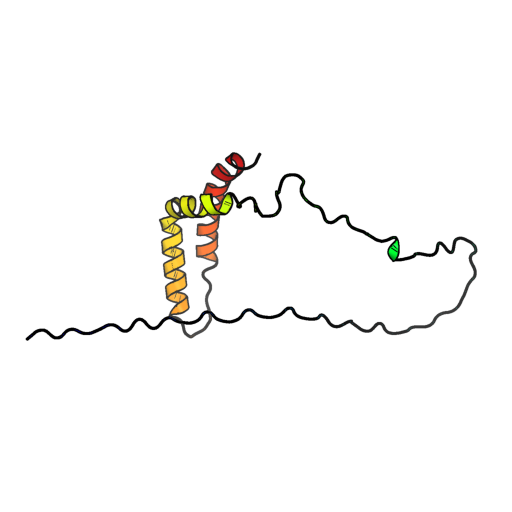 ? 4.365 -4.979 -13.892 1.00 83.94 70 PRO A N 1
ATOM 521 C CA . PRO A 1 70 ? 5.642 -5.356 -13.280 1.00 83.94 70 PRO A CA 1
ATOM 522 C C . PRO A 1 70 ? 5.631 -5.155 -11.757 1.00 83.94 70 PRO A C 1
ATOM 524 O O . PRO A 1 70 ? 6.400 -5.783 -11.030 1.00 83.94 70 PRO A O 1
ATOM 527 N N . LEU A 1 71 ? 4.712 -4.326 -11.250 1.00 85.88 71 LEU A N 1
ATOM 528 C CA . LEU A 1 71 ? 4.490 -4.127 -9.822 1.00 85.88 71 LEU A CA 1
ATOM 529 C C . LEU A 1 71 ? 4.182 -5.427 -9.076 1.00 85.88 71 LEU A C 1
ATOM 531 O O . LEU A 1 71 ? 4.611 -5.573 -7.934 1.00 85.88 71 LEU A O 1
ATOM 535 N N . ASP A 1 72 ? 3.469 -6.371 -9.685 1.00 86.06 72 ASP A N 1
ATOM 536 C CA . ASP A 1 72 ? 3.072 -7.598 -8.989 1.00 86.06 72 ASP A CA 1
ATOM 537 C C . ASP A 1 72 ? 4.249 -8.558 -8.768 1.00 86.06 72 ASP A C 1
ATOM 539 O O . ASP A 1 72 ? 4.243 -9.339 -7.816 1.00 86.06 72 ASP A O 1
ATOM 543 N N . GLU A 1 73 ? 5.304 -8.445 -9.578 1.00 87.12 73 GLU A N 1
ATOM 544 C CA . GLU A 1 73 ? 6.547 -9.203 -9.408 1.00 87.12 73 GLU A CA 1
ATOM 545 C C . GLU A 1 73 ? 7.530 -8.533 -8.432 1.00 87.12 73 GLU A C 1
ATOM 547 O O . GLU A 1 73 ? 8.316 -9.221 -7.773 1.00 87.12 73 GLU A O 1
ATOM 552 N N . ILE A 1 74 ? 7.492 -7.199 -8.329 1.00 90.12 74 ILE A N 1
ATOM 553 C CA . ILE A 1 74 ? 8.405 -6.397 -7.495 1.00 90.12 74 ILE A CA 1
ATOM 554 C C . ILE A 1 74 ? 7.903 -6.313 -6.045 1.00 90.12 74 ILE A C 1
ATOM 556 O O . ILE A 1 74 ? 8.681 -6.478 -5.103 1.00 90.12 74 ILE A O 1
ATOM 560 N N . LYS A 1 75 ? 6.590 -6.136 -5.836 1.00 88.19 75 LYS A N 1
ATOM 561 C CA . LYS A 1 75 ? 5.962 -6.068 -4.502 1.00 88.19 75 LYS A CA 1
ATOM 562 C C . LYS A 1 75 ? 6.416 -7.175 -3.533 1.00 88.19 75 LYS A C 1
ATOM 564 O O . LYS A 1 75 ? 6.818 -6.826 -2.421 1.00 88.19 75 LYS A O 1
ATOM 569 N N . PRO A 1 76 ? 6.388 -8.481 -3.883 1.00 90.56 76 PRO A N 1
ATOM 570 C CA . PRO A 1 76 ? 6.786 -9.535 -2.949 1.00 90.56 76 PRO A CA 1
ATOM 571 C C . PRO A 1 76 ? 8.278 -9.495 -2.605 1.00 90.56 76 PRO A C 1
ATOM 573 O O . PRO A 1 76 ? 8.637 -9.817 -1.476 1.00 90.56 76 PRO A O 1
ATOM 576 N N . ARG A 1 77 ? 9.145 -9.056 -3.527 1.00 90.81 77 ARG A N 1
ATOM 577 C CA . ARG A 1 77 ? 10.580 -8.886 -3.252 1.00 90.81 77 ARG A CA 1
ATOM 578 C C . ARG A 1 77 ? 10.816 -7.756 -2.253 1.00 90.81 77 ARG A C 1
ATOM 580 O O . ARG A 1 77 ? 11.515 -7.952 -1.261 1.00 90.81 77 ARG A O 1
ATOM 587 N N . CYS A 1 78 ? 10.156 -6.616 -2.452 1.00 92.56 78 CYS A N 1
ATOM 588 C CA . CYS A 1 78 ? 10.262 -5.475 -1.543 1.00 92.56 78 CYS A CA 1
ATOM 589 C C . CYS A 1 78 ? 9.672 -5.751 -0.150 1.00 92.56 78 CYS A C 1
ATOM 591 O O . CYS A 1 78 ? 10.194 -5.254 0.847 1.00 92.56 78 CYS A O 1
ATOM 593 N N . LEU A 1 79 ? 8.642 -6.598 -0.042 1.00 90.75 79 LEU A N 1
ATOM 594 C CA . LEU A 1 79 ? 8.098 -7.015 1.257 1.00 90.75 79 LEU A CA 1
ATOM 595 C C . LEU A 1 79 ? 9.108 -7.791 2.115 1.00 90.75 79 LEU A C 1
ATOM 597 O O . LEU A 1 79 ? 9.084 -7.657 3.336 1.00 90.75 79 LEU A O 1
ATOM 601 N N . VAL A 1 80 ? 10.009 -8.566 1.501 1.00 93.38 80 VAL A N 1
ATOM 602 C CA . VAL A 1 80 ? 11.080 -9.268 2.233 1.00 93.38 80 VAL A CA 1
ATOM 603 C C . VAL A 1 80 ? 12.084 -8.272 2.818 1.00 93.38 80 VAL A C 1
ATOM 605 O O . VAL A 1 80 ? 12.553 -8.458 3.939 1.00 93.38 80 VAL A O 1
ATOM 608 N N . HIS A 1 81 ? 12.387 -7.190 2.096 1.00 92.25 81 HIS A N 1
ATOM 609 C CA . HIS A 1 81 ? 13.283 -6.144 2.589 1.00 92.25 81 HIS A CA 1
ATOM 610 C C . HIS A 1 81 ? 12.662 -5.368 3.764 1.00 92.25 81 HIS A C 1
ATOM 612 O O . HIS A 1 81 ? 13.318 -5.140 4.778 1.00 92.25 81 HIS A O 1
ATOM 618 N N . CYS A 1 82 ? 11.366 -5.061 3.678 1.00 95.06 82 CYS A N 1
ATOM 619 C CA . CYS A 1 82 ? 10.616 -4.302 4.684 1.00 95.06 82 CYS A CA 1
ATOM 620 C C . CYS A 1 82 ? 10.002 -5.171 5.804 1.00 95.06 82 CYS A C 1
ATOM 622 O O . CYS A 1 82 ? 8.982 -4.802 6.390 1.00 95.06 82 CYS A O 1
ATOM 624 N N . HIS A 1 83 ? 10.592 -6.334 6.113 1.00 94.75 83 HIS A N 1
ATOM 625 C CA . HIS A 1 83 ? 9.987 -7.303 7.037 1.00 94.75 83 HIS A CA 1
ATOM 626 C C . HIS A 1 83 ? 9.787 -6.773 8.471 1.00 94.75 83 HIS A C 1
ATOM 628 O O . HIS A 1 83 ? 8.844 -7.201 9.136 1.00 94.75 83 HIS A O 1
ATOM 634 N N . SER A 1 84 ? 10.636 -5.853 8.952 1.00 94.38 84 SER A N 1
ATOM 635 C CA . SER A 1 84 ? 10.512 -5.298 10.309 1.00 94.38 84 SER A CA 1
ATOM 636 C C . SER A 1 84 ? 9.215 -4.502 10.457 1.00 94.38 84 SER A C 1
ATOM 638 O O . SER A 1 84 ? 8.405 -4.790 11.335 1.00 94.38 84 SER A O 1
ATOM 640 N N . TRP A 1 85 ? 8.964 -3.582 9.522 1.00 95.00 85 TRP A N 1
ATOM 641 C CA . TRP A 1 85 ? 7.751 -2.766 9.465 1.00 95.00 85 TRP A CA 1
ATOM 642 C C . TRP A 1 85 ? 6.501 -3.612 9.230 1.00 95.00 85 TRP A C 1
ATOM 644 O O . TRP A 1 85 ? 5.438 -3.346 9.792 1.00 95.00 85 TRP A O 1
ATOM 654 N N . LEU A 1 86 ? 6.632 -4.685 8.444 1.00 95.12 86 LEU A N 1
ATOM 655 C CA . LEU A 1 86 ? 5.550 -5.642 8.240 1.00 95.12 86 LEU A CA 1
ATOM 656 C C . LEU A 1 86 ? 5.173 -6.353 9.550 1.00 95.12 86 LEU A C 1
ATOM 658 O O . LEU A 1 86 ? 3.989 -6.574 9.805 1.00 95.12 86 LEU A O 1
ATOM 662 N N . GLY A 1 87 ? 6.159 -6.693 10.385 1.00 95.69 87 GLY A N 1
ATOM 663 C CA . GLY A 1 87 ? 5.943 -7.249 11.722 1.00 95.69 87 GLY A CA 1
ATOM 664 C C . GLY A 1 87 ? 5.116 -6.314 12.602 1.00 95.69 87 GLY A C 1
ATOM 665 O O . GLY A 1 87 ? 4.043 -6.698 13.066 1.00 95.69 87 GLY A O 1
ATOM 666 N N . GLU A 1 88 ? 5.547 -5.061 12.739 1.00 94.50 88 GLU A N 1
ATOM 667 C CA . GLU A 1 88 ? 4.857 -4.059 13.564 1.00 94.50 88 GLU A CA 1
ATOM 668 C C . GLU A 1 88 ? 3.428 -3.764 13.082 1.00 94.50 88 GLU A C 1
ATOM 670 O O . GLU A 1 88 ? 2.492 -3.631 13.880 1.00 94.50 88 GLU A O 1
ATOM 675 N N . TYR A 1 89 ? 3.231 -3.691 11.762 1.00 96.19 89 TYR A N 1
ATOM 676 C CA . TYR A 1 89 ? 1.904 -3.542 11.175 1.00 96.19 89 TYR A CA 1
ATOM 677 C C . TYR A 1 89 ? 1.008 -4.743 11.512 1.00 96.19 89 TYR A C 1
ATOM 679 O O . TYR A 1 89 ? -0.130 -4.562 11.951 1.00 96.19 89 TYR A O 1
ATOM 687 N N . ASN A 1 90 ? 1.517 -5.971 11.376 1.00 95.81 90 ASN A N 1
ATOM 688 C CA . ASN A 1 90 ? 0.762 -7.187 11.685 1.00 95.81 90 ASN A CA 1
ATOM 689 C C . ASN A 1 90 ? 0.413 -7.306 13.174 1.00 95.81 90 ASN A C 1
ATOM 691 O O . ASN A 1 90 ? -0.694 -7.737 13.517 1.00 95.81 90 ASN A O 1
ATOM 695 N N . GLU A 1 91 ? 1.309 -6.888 14.065 1.00 95.56 91 GLU A N 1
ATOM 696 C CA . GLU A 1 91 ? 1.038 -6.798 15.501 1.00 95.56 91 GLU A CA 1
ATOM 697 C C . GLU A 1 91 ? -0.086 -5.799 15.792 1.00 95.56 91 GLU A C 1
ATOM 699 O O . GLU A 1 91 ? -1.042 -6.116 16.509 1.00 95.56 91 GLU A O 1
ATOM 704 N N . CYS A 1 92 ? -0.034 -4.616 15.171 1.00 95.25 92 CYS A N 1
ATOM 705 C CA . CYS A 1 92 ? -1.095 -3.623 15.281 1.00 95.25 92 CYS A CA 1
ATOM 706 C C . CYS A 1 92 ? -2.443 -4.170 14.783 1.00 95.25 92 CYS A C 1
ATOM 708 O O . CYS A 1 92 ? -3.454 -4.053 15.483 1.00 95.25 92 CYS A O 1
ATOM 710 N N . VAL A 1 93 ? -2.468 -4.809 13.609 1.00 95.06 93 VAL A N 1
ATOM 711 C CA . VAL A 1 93 ? -3.686 -5.390 13.026 1.00 95.06 93 VAL A CA 1
ATOM 712 C C . VAL A 1 93 ? -4.257 -6.472 13.938 1.00 95.06 93 VAL A C 1
ATOM 714 O O . VAL A 1 93 ? -5.467 -6.518 14.158 1.00 95.06 93 VAL A O 1
ATOM 717 N N . THR A 1 94 ? -3.401 -7.314 14.512 1.00 95.12 94 THR A N 1
ATOM 718 C CA . THR A 1 94 ? -3.814 -8.363 15.451 1.00 95.12 94 THR A CA 1
ATOM 719 C C . THR A 1 94 ? -4.447 -7.759 16.703 1.00 95.12 94 THR A C 1
ATOM 721 O O . THR A 1 94 ? -5.541 -8.166 17.096 1.00 95.12 94 THR A O 1
ATOM 724 N N . ARG A 1 95 ? -3.833 -6.717 17.275 1.00 92.81 95 ARG A N 1
ATOM 725 C CA . ARG A 1 95 ? -4.367 -5.994 18.437 1.00 92.81 95 ARG A CA 1
ATOM 726 C C . ARG A 1 95 ? -5.731 -5.361 18.156 1.00 92.81 95 ARG A C 1
ATOM 728 O O . ARG A 1 95 ? -6.624 -5.440 18.996 1.00 92.81 95 ARG A O 1
ATOM 735 N N . ILE A 1 96 ? -5.905 -4.732 16.993 1.00 93.31 96 ILE A N 1
ATOM 736 C CA . ILE A 1 96 ? -7.180 -4.097 16.623 1.00 93.31 96 ILE A CA 1
ATOM 737 C C . ILE A 1 96 ? -8.260 -5.148 16.371 1.00 93.31 96 ILE A C 1
ATOM 739 O O . ILE A 1 96 ? -9.384 -4.973 16.829 1.00 93.31 96 ILE A O 1
ATOM 743 N N . ARG A 1 97 ? -7.928 -6.265 15.714 1.00 91.88 97 ARG A N 1
ATOM 744 C CA . ARG A 1 97 ? -8.874 -7.371 15.487 1.00 91.88 97 ARG A CA 1
ATOM 745 C C . ARG A 1 97 ? -9.387 -7.995 16.784 1.00 91.88 97 ARG A C 1
ATOM 747 O O . ARG A 1 97 ? -10.519 -8.459 16.815 1.00 91.88 97 ARG A O 1
ATOM 754 N N . MET A 1 98 ? -8.569 -8.014 17.836 1.00 91.44 98 MET A N 1
ATOM 755 C CA . MET A 1 98 ? -8.972 -8.511 19.157 1.00 91.44 98 MET A CA 1
ATOM 756 C C . MET A 1 98 ? -9.829 -7.511 19.949 1.00 91.44 98 MET A C 1
ATOM 758 O O . MET A 1 98 ? -10.457 -7.894 20.934 1.00 91.44 98 MET A O 1
ATOM 762 N N . ARG A 1 99 ? -9.877 -6.237 19.543 1.00 88.38 99 ARG A N 1
ATOM 763 C CA . ARG A 1 99 ? -10.684 -5.203 20.201 1.00 88.38 99 ARG A CA 1
ATOM 764 C C . ARG A 1 99 ? -12.133 -5.261 19.724 1.00 88.38 99 ARG A C 1
ATOM 766 O O . ARG A 1 99 ? -12.411 -5.159 18.535 1.00 88.38 99 ARG A O 1
ATOM 773 N N . THR A 1 100 ? -13.072 -5.319 20.664 1.00 87.81 100 THR A N 1
ATOM 774 C CA . THR A 1 100 ? -14.520 -5.258 20.391 1.00 87.81 100 THR A CA 1
ATOM 775 C C . THR A 1 100 ? -15.050 -3.834 20.229 1.00 87.81 100 THR A C 1
ATOM 777 O O . THR A 1 100 ? -16.175 -3.642 19.781 1.00 87.81 100 THR A O 1
ATOM 780 N N . ASP A 1 101 ? -14.246 -2.825 20.569 1.00 84.25 101 ASP A N 1
ATOM 781 C CA . ASP A 1 101 ? -14.682 -1.424 20.630 1.00 84.25 101 ASP A CA 1
ATOM 782 C C . ASP A 1 101 ? -14.783 -0.747 19.254 1.00 84.25 101 ASP A C 1
ATOM 784 O O . ASP A 1 101 ? -15.218 0.401 19.172 1.00 84.25 101 ASP A O 1
ATOM 788 N N . GLY A 1 102 ? -14.318 -1.406 18.183 1.00 82.31 102 GLY A N 1
ATOM 789 C CA . GLY A 1 102 ? -14.339 -0.882 16.807 1.00 82.31 102 GLY A CA 1
ATOM 790 C C . GLY A 1 102 ? -13.533 0.407 16.595 1.00 82.31 102 GLY A C 1
ATOM 791 O O . GLY A 1 102 ? -13.660 1.058 15.565 1.00 82.31 102 GLY A O 1
ATOM 792 N N . LYS A 1 103 ? -12.729 0.802 17.584 1.00 84.44 103 LYS A N 1
ATOM 793 C CA . LYS A 1 103 ? -11.926 2.028 17.580 1.00 84.44 103 LYS A CA 1
ATOM 794 C C . LYS A 1 103 ? -10.445 1.681 17.412 1.00 84.44 103 LYS A C 1
ATOM 796 O O . LYS A 1 103 ? -10.004 0.662 17.948 1.00 84.44 103 LYS A O 1
ATOM 801 N N . GLY A 1 104 ? -9.674 2.587 16.821 1.00 85.44 104 GLY A N 1
ATOM 802 C CA . GLY A 1 104 ? -8.223 2.473 16.665 1.00 85.44 104 GLY A CA 1
ATOM 803 C C . GLY A 1 104 ? -7.826 2.104 15.240 1.00 85.44 104 GLY A C 1
ATOM 804 O O . GLY A 1 104 ? -8.517 1.328 14.589 1.00 85.44 104 GLY A O 1
ATOM 805 N N . ASP A 1 105 ? -6.694 2.650 14.796 1.00 91.56 105 ASP A N 1
ATOM 806 C CA . ASP A 1 105 ? -6.203 2.543 13.424 1.00 91.56 105 ASP A CA 1
ATOM 807 C C . ASP A 1 105 ? -4.726 2.132 13.410 1.00 91.56 105 ASP A C 1
ATOM 809 O O . ASP A 1 105 ? -3.950 2.531 14.279 1.00 91.56 105 ASP A O 1
ATOM 813 N N . CYS A 1 106 ? -4.323 1.367 12.392 1.00 95.12 106 CYS A N 1
ATOM 814 C CA . CYS A 1 106 ? -2.915 1.035 12.126 1.00 95.12 106 CYS A CA 1
ATOM 815 C C . CYS A 1 106 ? -2.268 1.966 11.097 1.00 95.12 106 CYS A C 1
ATOM 817 O O . CYS A 1 106 ? -1.268 1.598 10.489 1.00 95.12 106 CYS A O 1
ATOM 819 N N . LYS A 1 107 ?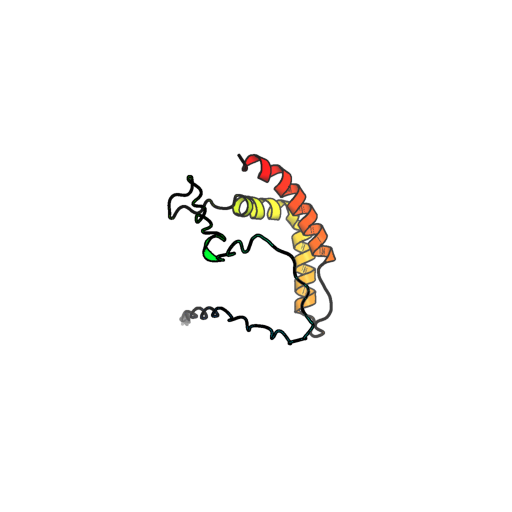 -2.842 3.156 10.879 1.00 94.50 107 LYS A N 1
ATOM 820 C CA . LYS A 1 107 ? -2.416 4.077 9.817 1.00 94.50 107 LYS A CA 1
ATOM 821 C C . LYS A 1 107 ? -0.949 4.495 9.955 1.00 94.50 107 LYS A C 1
ATOM 823 O O . LYS A 1 107 ? -0.247 4.460 8.960 1.00 94.50 107 LYS A O 1
ATOM 828 N N . GLY A 1 108 ? -0.477 4.778 11.173 1.00 94.44 108 GLY A N 1
ATOM 829 C CA . GLY A 1 108 ? 0.931 5.133 11.403 1.00 94.44 108 GLY A CA 1
ATOM 830 C C . GLY A 1 108 ? 1.900 4.012 11.009 1.00 94.44 108 GLY A C 1
ATOM 831 O O . GLY A 1 108 ? 2.793 4.228 10.203 1.00 94.44 108 GLY A O 1
ATOM 832 N N . GLN A 1 109 ? 1.653 2.780 11.473 1.00 94.00 109 GLN A N 1
ATOM 833 C CA . GLN A 1 109 ? 2.506 1.633 11.113 1.00 94.00 109 GLN A CA 1
ATOM 834 C C . GLN A 1 109 ? 2.412 1.280 9.626 1.00 94.00 109 GLN A C 1
ATOM 836 O O . GLN A 1 109 ? 3.357 0.759 9.041 1.00 94.00 109 GLN A O 1
ATOM 841 N N . PHE A 1 110 ? 1.261 1.549 9.009 1.00 95.69 110 PHE A N 1
ATOM 842 C CA . PHE A 1 110 ? 1.082 1.371 7.577 1.00 95.69 110 PHE A CA 1
ATOM 843 C C . PHE A 1 110 ? 1.886 2.394 6.768 1.00 95.69 110 PHE A C 1
ATOM 845 O O . PHE A 1 110 ? 2.491 2.005 5.779 1.00 95.69 110 PHE A O 1
ATOM 852 N N . GLU A 1 111 ? 1.930 3.658 7.196 1.00 96.25 111 GLU A N 1
ATOM 853 C CA . GLU A 1 111 ? 2.687 4.721 6.523 1.00 96.25 111 GLU A CA 1
ATOM 854 C C . GLU A 1 111 ? 4.188 4.396 6.455 1.00 96.25 111 GLU A C 1
ATOM 856 O O . GLU A 1 111 ? 4.764 4.439 5.367 1.00 96.25 111 GLU A O 1
ATOM 861 N N . GLU A 1 112 ? 4.788 3.954 7.563 1.00 95.00 112 GLU A N 1
ATOM 862 C CA . GLU A 1 112 ? 6.201 3.535 7.614 1.00 95.00 112 GLU A CA 1
ATOM 863 C C . GLU A 1 112 ? 6.481 2.315 6.714 1.00 95.00 112 GLU A C 1
ATOM 865 O O . GLU A 1 112 ? 7.456 2.281 5.956 1.00 95.00 112 GLU A O 1
ATOM 870 N N . LEU A 1 113 ? 5.581 1.320 6.725 1.00 95.62 113 LEU A N 1
ATOM 871 C CA . LEU A 1 113 ? 5.671 0.157 5.838 1.00 95.62 113 LEU A CA 1
ATOM 872 C C . LEU A 1 113 ? 5.617 0.574 4.362 1.00 95.62 113 LEU A C 1
ATOM 874 O O . LEU A 1 113 ? 6.427 0.099 3.561 1.00 95.62 113 LEU A O 1
ATOM 878 N N . THR A 1 114 ? 4.681 1.456 3.999 1.00 94.88 114 THR A N 1
ATOM 879 C CA . THR A 1 114 ? 4.559 1.954 2.624 1.00 94.88 114 THR A CA 1
ATOM 880 C C . THR A 1 114 ? 5.754 2.797 2.218 1.00 94.88 114 THR A C 1
ATOM 882 O O . THR A 1 114 ? 6.240 2.630 1.110 1.00 94.88 114 THR A O 1
ATOM 885 N N . GLN A 1 115 ? 6.316 3.607 3.116 1.00 95.38 115 GLN A N 1
ATOM 886 C CA . GLN A 1 115 ? 7.504 4.401 2.818 1.00 95.38 115 GLN A CA 1
ATOM 887 C C . GLN A 1 115 ? 8.716 3.516 2.492 1.00 95.38 115 GLN A C 1
ATOM 889 O O . GLN A 1 115 ? 9.429 3.776 1.521 1.00 95.38 115 GLN A O 1
ATOM 894 N N . CYS A 1 116 ? 8.923 2.436 3.252 1.00 95.44 116 CYS A N 1
ATOM 895 C CA . CYS A 1 116 ? 9.952 1.444 2.940 1.00 95.44 116 CYS A CA 1
ATOM 896 C C . CYS A 1 116 ? 9.684 0.744 1.596 1.00 95.44 116 CYS A C 1
ATOM 898 O O . CYS A 1 116 ? 10.586 0.602 0.765 1.00 95.44 116 CYS A O 1
ATOM 900 N N . GLN A 1 117 ? 8.438 0.319 1.367 1.00 94.19 117 GLN A N 1
ATOM 901 C CA . GLN A 1 117 ? 8.047 -0.380 0.146 1.00 94.19 117 GLN A CA 1
ATOM 902 C C . GLN A 1 117 ? 8.212 0.506 -1.094 1.00 94.19 117 GLN A C 1
ATOM 904 O O . GLN A 1 117 ? 8.800 0.056 -2.074 1.00 94.19 117 GLN A O 1
ATOM 909 N N . ASP A 1 118 ? 7.758 1.755 -1.043 1.00 93.75 118 ASP A N 1
ATOM 910 C CA . ASP A 1 118 ? 7.855 2.711 -2.145 1.00 93.75 118 ASP A CA 1
ATOM 911 C C . ASP A 1 118 ? 9.311 3.053 -2.458 1.00 93.75 118 ASP A C 1
ATOM 913 O O . ASP A 1 118 ? 9.680 3.138 -3.630 1.00 93.75 118 ASP A O 1
ATOM 917 N N . HIS A 1 119 ? 10.165 3.172 -1.435 1.00 94.56 119 HIS A N 1
ATOM 918 C CA . HIS A 1 119 ? 11.596 3.372 -1.644 1.00 94.56 119 HIS A CA 1
ATOM 919 C C . HIS A 1 119 ? 12.216 2.205 -2.427 1.00 94.56 119 HIS A C 1
ATOM 921 O O . HIS A 1 119 ? 12.925 2.428 -3.405 1.00 94.56 119 HIS A O 1
ATOM 927 N N . CYS A 1 120 ? 11.887 0.964 -2.060 1.00 93.75 120 CYS A N 1
ATOM 928 C CA . CYS A 1 120 ? 12.345 -0.227 -2.775 1.00 93.75 120 CYS A CA 1
ATOM 929 C C . CYS A 1 120 ? 11.778 -0.318 -4.203 1.00 93.75 120 CYS A C 1
ATOM 931 O O . CYS A 1 120 ? 12.531 -0.507 -5.160 1.00 93.75 120 CYS A O 1
ATOM 933 N N . ILE A 1 121 ? 10.461 -0.141 -4.368 1.00 93.81 121 ILE A N 1
ATOM 934 C CA . ILE A 1 121 ? 9.794 -0.243 -5.672 1.00 93.81 121 ILE A CA 1
ATOM 935 C C . ILE A 1 121 ? 10.340 0.810 -6.633 1.00 93.81 121 ILE A C 1
ATOM 937 O O . ILE A 1 121 ? 10.575 0.491 -7.795 1.00 93.81 121 ILE A O 1
ATOM 941 N N . ALA A 1 122 ? 10.591 2.038 -6.172 1.00 91.88 122 ALA A N 1
ATOM 942 C CA . ALA A 1 122 ? 11.120 3.104 -7.016 1.00 91.88 122 ALA A CA 1
ATOM 943 C C . ALA A 1 122 ? 12.456 2.728 -7.678 1.00 91.88 122 ALA A C 1
ATOM 945 O O . ALA A 1 122 ? 12.691 3.108 -8.822 1.00 91.88 122 ALA A O 1
ATOM 946 N N . HIS A 1 123 ? 13.311 1.952 -7.008 1.00 90.12 123 HIS A N 1
ATOM 947 C CA . HIS A 1 123 ? 14.584 1.517 -7.581 1.00 90.12 123 HIS A CA 1
ATOM 948 C C . HIS A 1 123 ? 14.427 0.454 -8.680 1.00 90.12 123 HIS A C 1
ATOM 950 O O . HIS A 1 123 ? 15.183 0.480 -9.650 1.00 90.12 123 HIS A O 1
ATOM 956 N N . GLU A 1 124 ? 13.456 -0.456 -8.564 1.00 87.94 124 GLU A N 1
ATOM 957 C CA . GLU A 1 124 ? 13.261 -1.543 -9.539 1.00 87.94 124 GLU A CA 1
ATOM 958 C C . GLU A 1 124 ? 12.278 -1.177 -10.664 1.00 87.94 124 GLU A C 1
ATOM 960 O O . GLU A 1 124 ? 12.459 -1.592 -11.809 1.00 87.94 124 GLU A O 1
ATOM 965 N N . LEU A 1 125 ? 11.256 -0.366 -10.378 1.00 89.62 125 LEU A N 1
ATOM 966 C CA . LEU A 1 125 ? 10.145 -0.098 -11.294 1.00 89.62 125 LEU A CA 1
ATOM 967 C C . LEU A 1 125 ? 10.602 0.563 -12.599 1.00 89.62 125 LEU A C 1
ATOM 969 O O . LEU A 1 125 ? 10.186 0.144 -13.678 1.00 89.62 125 LEU A O 1
ATOM 973 N N . PHE A 1 126 ? 11.502 1.549 -12.527 1.00 85.75 1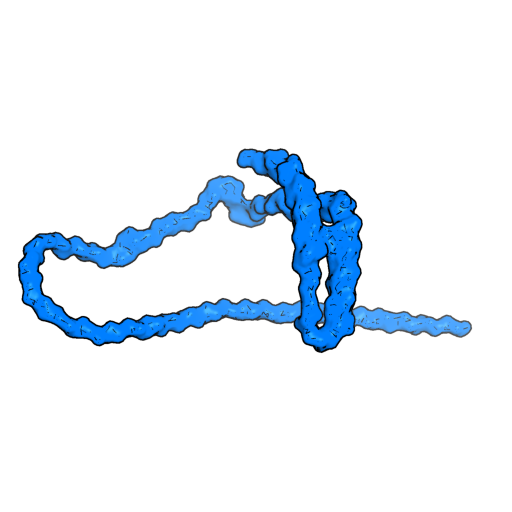26 PHE A N 1
ATOM 974 C CA . PHE A 1 126 ? 12.033 2.220 -13.720 1.00 85.75 126 PHE A CA 1
ATOM 975 C C . PHE A 1 126 ? 12.930 1.320 -14.582 1.00 85.75 126 PHE A C 1
ATOM 977 O O . PHE A 1 126 ? 13.152 1.641 -15.743 1.00 85.75 126 PHE A O 1
ATOM 984 N N . GLY A 1 127 ? 13.406 0.182 -14.064 1.00 84.69 127 GLY A N 1
ATOM 985 C CA . GLY A 1 127 ? 14.113 -0.820 -14.866 1.00 84.69 127 GLY A CA 1
ATOM 986 C C . GLY A 1 127 ? 13.184 -1.663 -15.748 1.00 84.69 127 GLY A C 1
ATOM 987 O O . GLY A 1 127 ? 13.619 -2.197 -16.766 1.00 84.69 127 GLY A O 1
ATOM 988 N N . HIS A 1 128 ? 11.906 -1.769 -15.375 1.00 81.62 128 HIS A N 1
ATOM 989 C CA . HIS A 1 128 ? 10.897 -2.560 -16.085 1.00 81.62 128 HIS A CA 1
ATOM 990 C C . HIS A 1 128 ? 10.005 -1.724 -17.016 1.00 81.62 128 HIS A C 1
ATOM 992 O O . HIS A 1 128 ? 9.310 -2.288 -17.860 1.00 81.62 128 HIS A O 1
ATOM 998 N N . MET A 1 129 ? 10.034 -0.395 -16.892 1.00 77.81 129 MET A N 1
ATOM 999 C CA . MET A 1 129 ? 9.315 0.526 -17.775 1.00 77.81 129 MET A CA 1
ATOM 1000 C C . MET A 1 129 ? 10.209 0.919 -18.959 1.00 77.81 129 MET A C 1
ATOM 1002 O O . MET A 1 129 ? 11.334 1.375 -18.761 1.00 77.81 129 MET A O 1
ATOM 1006 N N . LYS A 1 130 ? 9.720 0.720 -20.188 1.00 67.19 130 LYS A N 1
ATOM 1007 C CA . LYS A 1 130 ? 10.411 1.061 -21.442 1.00 67.19 130 LYS A CA 1
ATOM 1008 C C . LYS A 1 130 ? 9.709 2.209 -22.155 1.00 67.19 130 LYS A C 1
ATOM 1010 O O . LYS A 1 130 ? 8.460 2.232 -22.110 1.00 67.19 130 LYS A O 1
#

Organism: NCBI:txid1333877

pLDDT: mean 71.54, std 19.77, range [36.25, 96.25]